Protein AF-J9EXK5-F1 (afdb_monomer_lite)

Sequence (56 aa):
VRS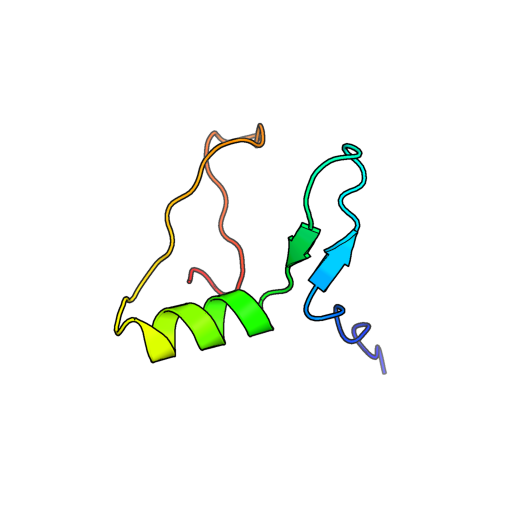RPLLKRCQANNRGLSYTFGPDVVMETCQKLDIDLIARAHQVVQDGYGFFADRK

Structure (mmCIF, N/CA/C/O backbone):
data_AF-J9EXK5-F1
#
_entry.id   AF-J9EXK5-F1
#
loop_
_atom_site.group_PDB
_atom_site.id
_atom_site.type_symbol
_atom_site.label_atom_id
_atom_site.label_alt_id
_atom_site.label_comp_id
_atom_site.label_asym_id
_atom_site.label_entity_id
_atom_site.label_seq_id
_atom_site.pdbx_PDB_ins_code
_atom_site.Cartn_x
_atom_site.Cartn_y
_atom_site.Cartn_z
_atom_site.occupancy
_atom_site.B_iso_or_equiv
_atom_site.auth_seq_id
_atom_site.auth_comp_id
_atom_site.auth_asym_id
_atom_site.auth_atom_id
_atom_site.pdbx_PDB_model_num
ATOM 1 N N . VAL A 1 1 ? -9.804 -26.479 7.217 1.00 40.59 1 VAL A N 1
ATOM 2 C CA . VAL A 1 1 ? -8.422 -26.736 7.689 1.00 40.59 1 VAL A CA 1
ATOM 3 C C . VAL A 1 1 ? -7.420 -26.258 6.639 1.00 40.59 1 VAL A C 1
ATOM 5 O O . VAL A 1 1 ? -6.967 -27.035 5.815 1.00 40.59 1 VAL A O 1
ATOM 8 N N . ARG A 1 2 ? -7.119 -24.958 6.605 1.00 37.16 2 ARG A N 1
ATOM 9 C CA . ARG A 1 2 ? -5.920 -24.424 5.942 1.00 37.16 2 ARG A CA 1
ATOM 10 C C . ARG A 1 2 ? -5.445 -23.278 6.817 1.00 37.16 2 ARG A C 1
ATOM 12 O O . ARG A 1 2 ? -5.949 -22.165 6.707 1.00 37.16 2 ARG A O 1
ATOM 19 N N . SER A 1 3 ? -4.564 -23.602 7.756 1.00 40.84 3 SER A N 1
ATOM 20 C CA . SER A 1 3 ? -3.772 -22.622 8.485 1.00 40.84 3 SER A CA 1
ATOM 21 C C . SER A 1 3 ? -3.045 -21.775 7.445 1.00 40.84 3 SER A C 1
ATOM 23 O O . SER A 1 3 ? -2.078 -22.215 6.826 1.00 40.84 3 SER A O 1
ATOM 25 N N . ARG A 1 4 ? -3.569 -20.574 7.179 1.00 51.12 4 ARG A N 1
ATOM 26 C CA . ARG A 1 4 ? -2.815 -19.552 6.454 1.00 51.12 4 ARG A CA 1
ATOM 27 C C . ARG A 1 4 ? -1.530 -19.359 7.264 1.00 51.12 4 ARG A C 1
ATOM 29 O O . ARG A 1 4 ? -1.650 -19.137 8.471 1.00 51.12 4 ARG A O 1
ATOM 36 N N . PRO A 1 5 ? -0.335 -19.531 6.675 1.00 48.94 5 PRO A N 1
ATOM 37 C CA . PRO A 1 5 ? 0.889 -19.353 7.431 1.00 48.94 5 PRO A CA 1
ATOM 38 C C . PRO A 1 5 ? 0.849 -17.951 8.031 1.00 48.94 5 PRO A C 1
ATOM 40 O O . PRO A 1 5 ? 0.529 -16.998 7.320 1.00 48.94 5 PRO A O 1
ATOM 43 N N . LEU A 1 6 ? 1.111 -17.849 9.336 1.00 54.47 6 LEU A N 1
ATOM 44 C CA . LEU A 1 6 ? 1.316 -16.578 10.022 1.00 54.47 6 LEU A CA 1
ATOM 45 C C . LEU A 1 6 ? 2.409 -15.844 9.241 1.00 54.47 6 LEU A C 1
ATOM 47 O O . LEU A 1 6 ? 3.582 -16.213 9.326 1.00 54.47 6 LEU A O 1
ATOM 51 N N . LEU A 1 7 ? 2.024 -14.892 8.387 1.00 57.22 7 LEU A N 1
ATOM 52 C CA . LEU A 1 7 ? 2.985 -14.124 7.610 1.00 57.22 7 LEU A CA 1
ATOM 53 C C . LEU A 1 7 ? 3.876 -13.421 8.639 1.00 57.22 7 LEU A C 1
ATOM 55 O O . LEU A 1 7 ? 3.374 -12.656 9.456 1.00 57.22 7 LEU A O 1
ATOM 59 N N . LYS A 1 8 ? 5.177 -13.739 8.667 1.00 62.91 8 LYS A N 1
ATOM 60 C CA . LYS A 1 8 ? 6.121 -13.092 9.589 1.00 62.91 8 LYS A CA 1
ATOM 61 C C . LYS A 1 8 ? 6.019 -11.576 9.417 1.00 62.91 8 LYS A C 1
ATOM 63 O O . LYS A 1 8 ? 6.175 -11.092 8.295 1.00 62.91 8 LYS A O 1
ATOM 68 N N . ARG A 1 9 ? 5.860 -10.878 10.544 1.00 78.88 9 ARG A N 1
ATOM 69 C CA . ARG A 1 9 ? 5.780 -9.417 10.681 1.00 78.88 9 ARG A CA 1
ATOM 70 C C . ARG A 1 9 ? 6.774 -8.684 9.776 1.00 78.88 9 ARG A C 1
ATOM 72 O O . ARG A 1 9 ? 6.379 -7.874 8.947 1.00 78.88 9 ARG A O 1
ATOM 79 N N . CYS A 1 10 ? 8.050 -9.068 9.844 1.00 86.38 10 CYS A N 1
ATOM 80 C CA . CYS A 1 10 ? 9.094 -8.629 8.918 1.00 86.38 10 CYS A CA 1
ATOM 81 C C . CYS A 1 10 ? 9.949 -9.823 8.470 1.00 86.38 10 CYS A C 1
ATOM 83 O O . CYS A 1 10 ? 10.222 -10.737 9.253 1.00 86.38 10 CYS A O 1
ATOM 85 N N . GLN A 1 11 ? 10.404 -9.805 7.221 1.00 88.88 11 GL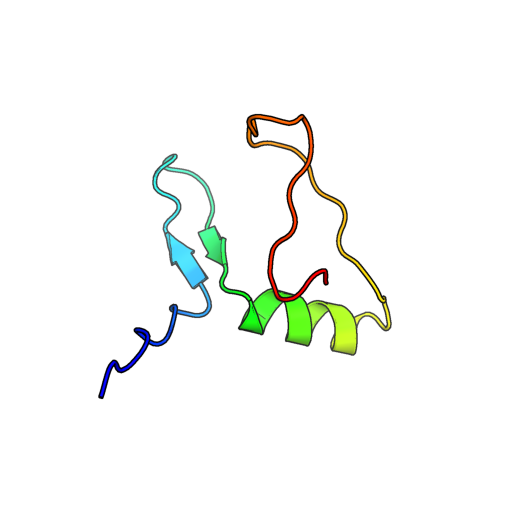N A N 1
ATOM 86 C CA . GLN A 1 11 ? 11.324 -10.788 6.644 1.00 88.88 11 GLN A CA 1
ATOM 87 C C . GLN A 1 11 ? 12.400 -10.073 5.832 1.00 88.88 11 GLN A C 1
ATOM 89 O O . GLN A 1 11 ? 12.150 -8.996 5.298 1.00 88.88 11 GLN A O 1
ATOM 94 N N . ALA A 1 12 ? 13.596 -10.657 5.740 1.00 90.38 12 ALA A N 1
ATOM 95 C CA . ALA A 1 12 ? 14.655 -10.112 4.897 1.00 90.38 12 ALA A CA 1
ATOM 96 C C . ALA A 1 12 ? 14.184 -10.044 3.438 1.00 90.38 12 ALA A C 1
ATOM 98 O O . ALA A 1 12 ? 13.582 -10.990 2.926 1.00 90.38 12 ALA A O 1
ATOM 99 N N . ASN A 1 13 ? 14.439 -8.916 2.779 1.00 87.81 13 ASN A N 1
ATOM 100 C CA . ASN A 1 13 ? 14.017 -8.724 1.403 1.00 87.81 13 ASN A CA 1
ATOM 101 C C . ASN A 1 13 ? 14.847 -9.602 0.457 1.00 87.81 13 ASN A C 1
ATOM 103 O O . ASN A 1 13 ? 16.077 -9.589 0.493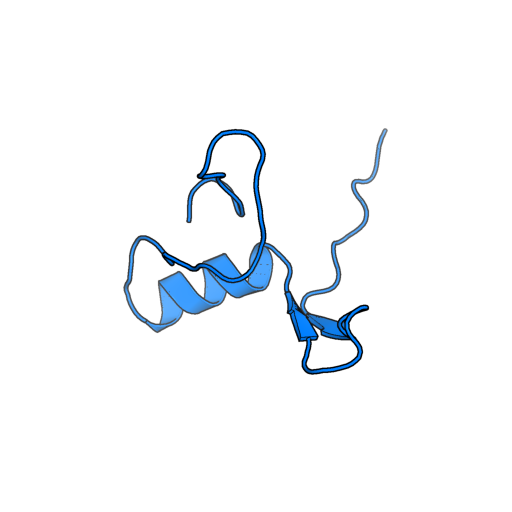 1.00 87.81 13 ASN A O 1
ATOM 107 N N . ASN A 1 14 ? 14.177 -10.303 -0.454 1.00 86.12 14 ASN A N 1
ATOM 108 C CA . ASN A 1 14 ? 14.835 -11.112 -1.481 1.00 86.12 14 ASN A CA 1
ATOM 109 C C . ASN A 1 14 ? 15.633 -10.273 -2.498 1.00 86.12 14 ASN A C 1
ATOM 111 O O . ASN A 1 14 ? 16.495 -10.814 -3.181 1.00 86.12 14 ASN A O 1
ATOM 115 N N . ARG A 1 15 ? 15.400 -8.952 -2.566 1.00 86.38 15 ARG A N 1
ATOM 116 C CA . ARG A 1 15 ? 16.210 -8.009 -3.360 1.00 86.38 15 ARG A CA 1
ATOM 117 C C . ARG A 1 15 ? 17.537 -7.622 -2.691 1.00 86.38 15 ARG A C 1
ATOM 119 O O . ARG A 1 15 ? 18.238 -6.756 -3.201 1.00 86.38 15 ARG A O 1
ATOM 126 N N . GLY A 1 16 ? 17.865 -8.219 -1.542 1.00 87.44 16 GLY A N 1
ATOM 127 C CA . GLY A 1 16 ? 19.151 -8.048 -0.859 1.00 87.44 16 GLY A CA 1
ATOM 128 C C . GLY A 1 16 ? 19.296 -6.759 -0.047 1.00 87.44 16 GLY A C 1
ATOM 129 O O . GLY A 1 16 ? 20.329 -6.562 0.582 1.00 87.44 16 GLY A O 1
ATOM 130 N N . LEU A 1 17 ? 18.277 -5.892 -0.026 1.00 85.50 17 LEU A N 1
ATOM 131 C CA . LEU A 1 17 ? 18.279 -4.640 0.733 1.00 85.50 17 LEU A CA 1
ATOM 132 C C . LEU A 1 17 ? 16.944 -4.431 1.453 1.00 85.50 17 LEU A C 1
ATOM 134 O O . LEU A 1 17 ? 15.878 -4.510 0.837 1.00 85.50 17 LEU A O 1
ATOM 138 N N . SER A 1 18 ? 17.013 -4.086 2.741 1.00 89.81 18 SER A N 1
ATOM 139 C CA . SER A 1 18 ? 15.859 -3.858 3.626 1.00 89.81 18 SER A CA 1
ATOM 140 C C . SER A 1 18 ? 15.005 -5.115 3.890 1.00 89.81 18 SER A C 1
ATOM 142 O O . SER A 1 18 ? 15.454 -6.249 3.707 1.00 89.81 18 SER A O 1
ATOM 144 N N . TYR A 1 19 ? 13.779 -4.915 4.376 1.00 89.94 19 TYR A N 1
ATOM 145 C CA . TYR A 1 19 ? 12.844 -5.952 4.803 1.00 89.94 19 TYR A CA 1
ATOM 146 C C . TYR A 1 19 ? 11.517 -5.851 4.043 1.00 89.94 19 TYR A C 1
ATOM 148 O O . TYR A 1 19 ? 11.056 -4.764 3.694 1.00 89.94 19 TYR A O 1
ATOM 156 N N . THR A 1 20 ? 10.873 -6.990 3.819 1.00 91.00 20 THR A N 1
ATOM 157 C CA . THR A 1 20 ? 9.461 -7.077 3.431 1.00 91.00 20 THR A CA 1
ATOM 158 C C . THR A 1 20 ? 8.609 -7.258 4.680 1.00 91.00 20 THR A C 1
ATOM 160 O O . THR A 1 20 ? 9.003 -7.997 5.582 1.00 91.00 20 THR A O 1
ATOM 163 N N . PHE A 1 21 ? 7.442 -6.627 4.730 1.00 91.44 21 PHE A N 1
ATOM 164 C CA . PHE A 1 21 ? 6.557 -6.656 5.893 1.00 91.44 21 PHE A CA 1
ATOM 165 C C . PHE A 1 21 ? 5.189 -7.252 5.566 1.00 91.44 21 PHE A C 1
ATOM 167 O O . PHE A 1 21 ? 4.725 -7.188 4.425 1.00 91.44 21 PHE A O 1
ATOM 174 N N . GLY A 1 22 ? 4.581 -7.867 6.578 1.00 91.19 22 GLY A N 1
ATOM 175 C CA . GLY A 1 22 ? 3.240 -8.432 6.509 1.00 91.19 22 GLY A CA 1
ATOM 176 C C . GLY A 1 22 ? 2.130 -7.382 6.656 1.00 91.19 22 GLY A C 1
ATOM 177 O O . GLY A 1 22 ? 2.400 -6.206 6.919 1.00 91.19 22 GLY A O 1
ATOM 178 N N . PRO A 1 23 ? 0.862 -7.796 6.477 1.00 92.00 23 PRO A N 1
ATOM 179 C CA . PRO A 1 23 ? -0.296 -6.912 6.622 1.00 92.00 23 PRO A CA 1
ATOM 180 C C . PRO A 1 23 ? -0.497 -6.419 8.064 1.00 92.00 23 PRO A C 1
ATOM 182 O O . PRO A 1 23 ? -1.061 -5.353 8.281 1.00 92.00 23 PRO A O 1
ATOM 185 N N . ASP A 1 24 ? -0.005 -7.169 9.049 1.00 91.19 24 ASP A N 1
ATOM 186 C CA . ASP A 1 24 ? 0.002 -6.815 10.468 1.00 91.19 24 ASP A CA 1
ATOM 187 C C . ASP A 1 24 ? 0.783 -5.525 10.744 1.00 91.19 24 ASP A C 1
ATOM 189 O O . ASP A 1 24 ? 0.270 -4.638 11.426 1.00 91.19 24 ASP A O 1
ATOM 193 N N . VAL A 1 25 ? 1.974 -5.377 10.151 1.00 92.75 25 VAL A N 1
ATOM 194 C CA . VAL A 1 25 ? 2.772 -4.144 10.272 1.00 92.75 25 VAL A CA 1
ATOM 195 C C . VAL A 1 25 ? 2.046 -2.962 9.646 1.00 92.75 25 VAL A C 1
ATOM 197 O O . VAL A 1 25 ? 2.028 -1.890 10.237 1.00 92.75 25 VAL A O 1
ATOM 200 N N . VAL A 1 26 ? 1.429 -3.154 8.476 1.00 93.25 26 VAL A N 1
ATOM 201 C CA . VAL A 1 26 ? 0.687 -2.088 7.785 1.00 93.25 26 VAL A CA 1
ATOM 202 C C . VAL A 1 26 ? -0.454 -1.579 8.664 1.00 93.25 26 VAL A C 1
ATOM 204 O O . VAL A 1 26 ? -0.544 -0.380 8.909 1.00 93.25 26 VAL A O 1
ATOM 207 N N . MET A 1 27 ? -1.265 -2.484 9.220 1.00 92.94 27 MET A N 1
ATOM 208 C CA . MET A 1 27 ? -2.369 -2.111 10.110 1.00 92.94 27 MET A CA 1
ATOM 209 C C . MET A 1 27 ? -1.886 -1.403 11.382 1.00 92.94 27 MET A C 1
ATOM 211 O O . MET A 1 27 ? -2.464 -0.389 11.769 1.00 92.94 27 MET A O 1
ATOM 215 N N . GLU A 1 28 ? -0.827 -1.912 12.019 1.00 94.12 28 GLU A N 1
ATOM 216 C CA . GLU A 1 28 ? -0.230 -1.305 13.215 1.00 94.12 28 GLU A CA 1
ATOM 217 C C . GLU A 1 28 ? 0.318 0.099 12.914 1.00 94.12 28 GLU A C 1
ATOM 219 O O . GLU A 1 28 ? 0.134 1.024 13.704 1.00 94.12 28 GLU A O 1
ATOM 224 N N . THR A 1 29 ? 0.974 0.283 11.767 1.00 94.06 29 THR A N 1
ATOM 225 C CA . THR A 1 29 ? 1.504 1.582 11.340 1.00 94.06 29 THR A CA 1
ATOM 226 C C . THR A 1 29 ? 0.387 2.576 11.047 1.00 94.06 29 THR A C 1
ATOM 228 O O . THR A 1 29 ? 0.467 3.704 11.530 1.00 94.06 29 THR A O 1
ATOM 231 N N . CYS A 1 30 ? -0.664 2.166 10.335 1.00 94.75 30 CYS A N 1
ATOM 232 C CA . CYS A 1 30 ? -1.823 3.020 10.080 1.00 94.75 30 CYS A CA 1
ATOM 233 C C . CYS A 1 30 ? -2.485 3.480 11.387 1.00 94.75 30 CYS A C 1
ATOM 235 O O . CYS A 1 30 ? -2.737 4.668 11.556 1.00 94.75 30 CYS A O 1
ATOM 237 N N . GLN A 1 31 ? -2.666 2.574 12.357 1.00 95.81 31 GLN A N 1
ATOM 238 C CA . GLN A 1 31 ? -3.211 2.917 13.678 1.00 95.81 31 GLN A CA 1
ATOM 239 C C . GLN A 1 31 ? -2.312 3.875 14.467 1.00 95.81 31 GLN A C 1
ATOM 241 O O . GLN 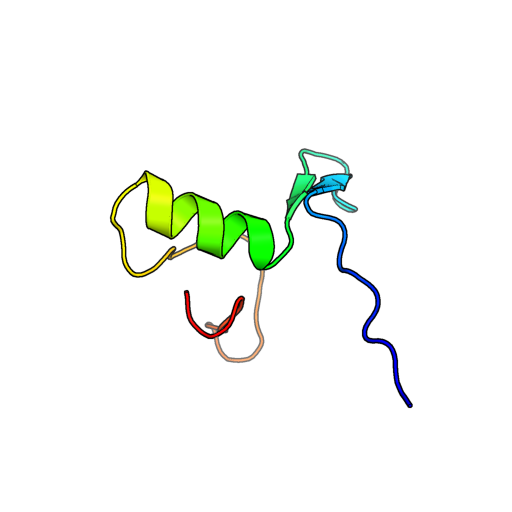A 1 31 ? -2.807 4.789 15.116 1.00 95.81 31 GLN A O 1
ATOM 246 N N . LYS A 1 32 ? -0.990 3.672 14.435 1.00 97.31 32 LYS A N 1
ATOM 247 C CA . LYS A 1 32 ? -0.040 4.520 15.174 1.00 97.31 32 LYS A CA 1
ATOM 248 C C . LYS A 1 32 ? 0.092 5.925 14.601 1.00 97.31 32 LYS A C 1
ATOM 250 O O . LYS A 1 32 ? 0.385 6.847 15.353 1.00 97.31 32 LYS A O 1
ATOM 255 N N . LEU A 1 33 ? -0.033 6.055 13.284 1.00 97.06 33 LEU A N 1
ATOM 256 C CA . LEU A 1 33 ? 0.098 7.329 12.579 1.00 97.06 33 LEU A CA 1
ATOM 257 C C . LEU A 1 33 ? -1.249 8.025 12.355 1.00 97.06 33 LEU A C 1
ATOM 259 O O . LEU A 1 33 ? -1.245 9.140 11.848 1.00 97.06 33 LEU A O 1
ATOM 263 N N . ASP A 1 34 ? -2.357 7.380 12.734 1.00 96.94 34 ASP A N 1
ATOM 264 C CA . ASP A 1 34 ? -3.730 7.843 12.506 1.00 96.94 34 ASP A CA 1
ATOM 265 C C . ASP A 1 34 ? -4.002 8.171 11.026 1.00 96.94 34 ASP A C 1
ATOM 267 O O . ASP A 1 34 ? -4.485 9.241 10.664 1.00 96.94 34 ASP A O 1
ATOM 271 N N . ILE A 1 35 ? -3.615 7.241 10.147 1.00 96.44 35 ILE A N 1
ATOM 272 C CA . ILE A 1 35 ? -3.815 7.339 8.695 1.00 96.44 35 ILE A CA 1
ATOM 273 C C . ILE A 1 35 ? -4.636 6.158 8.184 1.00 96.44 35 ILE A C 1
ATOM 275 O O . ILE A 1 35 ? -4.539 5.042 8.696 1.00 96.44 35 ILE A O 1
ATOM 279 N N . ASP A 1 36 ? -5.397 6.386 7.117 1.00 91.19 36 ASP A N 1
ATOM 280 C CA . ASP A 1 36 ? -6.287 5.366 6.557 1.00 91.19 36 ASP A CA 1
ATOM 281 C C . ASP A 1 36 ? -5.602 4.423 5.557 1.00 91.19 36 ASP A C 1
ATOM 283 O O . ASP A 1 36 ? -6.020 3.271 5.417 1.00 91.19 36 ASP A O 1
ATOM 287 N N . LEU A 1 37 ? -4.571 4.903 4.847 1.00 93.31 37 LEU A N 1
ATOM 288 C CA . LEU A 1 37 ? -3.974 4.209 3.702 1.00 93.31 37 LEU A CA 1
ATOM 289 C C . LEU A 1 37 ? -2.485 4.534 3.522 1.00 93.31 37 LEU A C 1
ATOM 291 O O . LEU A 1 37 ? -2.082 5.699 3.573 1.00 93.31 37 LEU A O 1
ATOM 295 N N . ILE A 1 38 ? -1.687 3.519 3.181 1.00 93.44 38 ILE A N 1
ATOM 296 C CA . ILE A 1 38 ? -0.304 3.685 2.713 1.00 93.44 38 ILE A CA 1
ATOM 297 C C . ILE A 1 38 ? -0.229 3.527 1.187 1.00 93.44 38 ILE A C 1
ATOM 299 O O . ILE A 1 38 ? -0.284 2.423 0.645 1.00 93.44 38 ILE A O 1
ATOM 303 N N . ALA A 1 39 ? -0.001 4.633 0.475 1.00 94.81 39 ALA A N 1
ATOM 304 C CA . ALA A 1 39 ? 0.319 4.613 -0.953 1.00 94.81 39 ALA A CA 1
ATOM 305 C C . ALA A 1 39 ? 1.835 4.437 -1.173 1.00 94.81 39 ALA A C 1
ATOM 307 O O . ALA A 1 39 ? 2.642 5.196 -0.636 1.00 94.81 39 ALA A O 1
ATOM 308 N N . ARG A 1 40 ? 2.244 3.445 -1.978 1.00 94.19 40 ARG A N 1
ATOM 309 C CA . ARG A 1 40 ? 3.662 3.154 -2.271 1.00 94.19 40 ARG A CA 1
ATOM 310 C C . ARG A 1 40 ? 3.891 2.725 -3.719 1.00 94.19 40 ARG A C 1
ATOM 312 O O . ARG A 1 40 ? 3.000 2.186 -4.363 1.00 94.19 40 ARG A O 1
ATOM 319 N N . ALA A 1 41 ? 5.126 2.899 -4.187 1.00 91.00 41 ALA A N 1
ATOM 320 C CA . ALA A 1 41 ? 5.612 2.414 -5.480 1.00 91.00 41 ALA A CA 1
ATOM 321 C C . ALA A 1 41 ? 6.684 1.316 -5.283 1.00 91.00 41 ALA A C 1
ATOM 323 O O . ALA A 1 41 ? 6.709 0.661 -4.238 1.00 91.00 41 ALA A O 1
ATOM 324 N N . HIS A 1 42 ? 7.588 1.149 -6.261 1.00 92.56 42 HIS A N 1
ATOM 325 C CA . HIS A 1 42 ? 8.773 0.260 -6.288 1.00 92.56 42 HIS A CA 1
ATOM 326 C C . HIS A 1 42 ? 8.581 -1.144 -6.897 1.00 92.56 42 HIS A C 1
ATOM 328 O O . HIS A 1 42 ? 9.561 -1.768 -7.319 1.00 92.56 42 HIS A O 1
ATOM 334 N N . GLN A 1 43 ? 7.352 -1.653 -6.984 1.00 89.12 43 GLN A N 1
ATOM 335 C CA . GLN A 1 43 ? 7.061 -2.931 -7.640 1.00 89.12 43 GLN A CA 1
ATOM 336 C C . GLN A 1 43 ? 6.158 -2.721 -8.853 1.00 89.12 43 GLN A C 1
ATOM 338 O O . GLN A 1 43 ? 5.170 -1.999 -8.775 1.00 89.12 43 GLN A O 1
ATOM 343 N N . VAL A 1 44 ? 6.518 -3.362 -9.968 1.00 91.38 44 VAL A N 1
ATOM 344 C CA . VAL A 1 44 ? 5.664 -3.442 -11.156 1.00 91.38 44 VAL A CA 1
ATOM 345 C C . VAL A 1 44 ? 4.512 -4.391 -10.848 1.00 91.38 44 VAL A C 1
ATOM 347 O O . VAL A 1 44 ? 4.728 -5.482 -10.320 1.00 91.38 44 VAL A O 1
ATOM 350 N N . VAL A 1 45 ? 3.302 -3.966 -11.187 1.00 91.06 45 VAL A N 1
ATOM 351 C CA . VAL A 1 45 ? 2.057 -4.721 -11.032 1.00 91.06 45 VAL A CA 1
ATOM 352 C C . VAL A 1 45 ? 1.304 -4.694 -12.359 1.00 91.06 45 VAL A C 1
ATOM 354 O O . VAL A 1 45 ? 1.415 -3.722 -13.105 1.00 91.06 45 VAL A O 1
ATOM 357 N N . GLN A 1 46 ? 0.580 -5.772 -12.667 1.00 87.00 46 GLN A N 1
ATOM 358 C CA . GLN A 1 46 ? 0.012 -6.017 -13.998 1.00 87.00 46 GLN A CA 1
ATOM 359 C C . GLN A 1 46 ? -0.924 -4.893 -14.473 1.00 87.00 46 GLN A C 1
ATOM 361 O O . GLN A 1 46 ? -0.786 -4.437 -15.603 1.00 87.00 46 GLN A O 1
ATOM 366 N N . ASP A 1 47 ? -1.793 -4.397 -13.589 1.00 91.06 47 ASP A N 1
ATOM 367 C CA . ASP A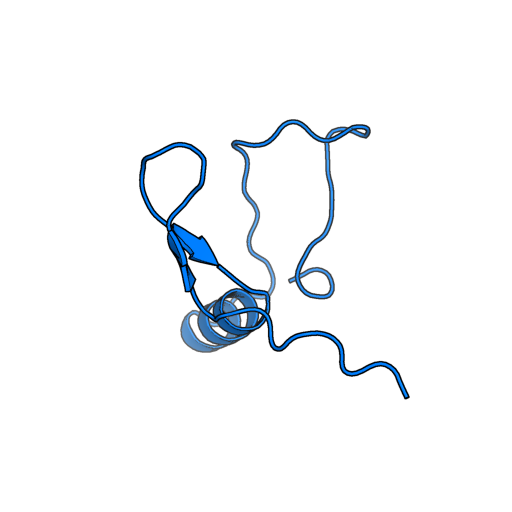 1 47 ? -2.780 -3.353 -13.908 1.00 91.06 47 ASP A CA 1
ATOM 368 C 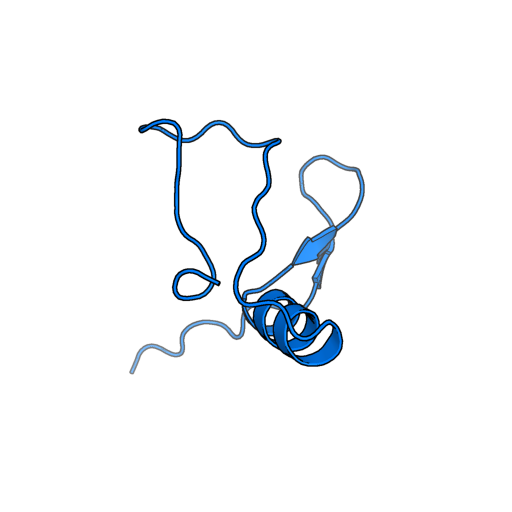C . ASP A 1 47 ? -2.319 -1.940 -13.496 1.00 91.06 47 ASP A C 1
ATOM 370 O O . ASP A 1 47 ? -3.115 -1.007 -13.407 1.00 91.06 47 ASP A O 1
ATOM 374 N N . GLY A 1 48 ? -1.029 -1.761 -13.186 1.00 89.81 48 GLY A N 1
ATOM 375 C CA . GLY A 1 48 ? -0.458 -0.474 -12.763 1.00 89.81 48 GLY A CA 1
ATOM 376 C C . GLY A 1 48 ? -0.742 -0.072 -11.307 1.00 89.81 48 GLY A C 1
ATOM 377 O O . GLY A 1 48 ? -0.042 0.786 -10.774 1.00 89.81 48 GLY A O 1
ATOM 378 N N . TYR A 1 49 ? -1.686 -0.730 -10.628 1.00 91.00 49 TYR A N 1
ATOM 379 C CA . TYR A 1 49 ? -1.909 -0.625 -9.183 1.00 91.00 49 TYR A CA 1
ATOM 380 C C . TYR A 1 49 ? -2.344 -1.973 -8.591 1.00 91.00 49 TYR A C 1
ATOM 382 O O . TYR A 1 49 ? -2.740 -2.892 -9.305 1.00 91.00 49 TYR A O 1
ATOM 390 N N . GLY A 1 50 ? -2.245 -2.111 -7.272 1.00 90.06 50 GLY A N 1
ATOM 391 C CA . GLY A 1 50 ? -2.680 -3.309 -6.565 1.00 90.06 50 GLY A CA 1
ATOM 392 C C . GLY A 1 50 ? -2.884 -3.024 -5.086 1.00 90.06 50 GLY A C 1
ATOM 393 O O . GLY A 1 50 ? -2.172 -2.208 -4.504 1.00 90.06 50 GLY A O 1
ATOM 394 N N . PHE A 1 51 ? -3.862 -3.696 -4.484 1.00 90.56 51 PHE A N 1
ATOM 395 C CA . PHE A 1 51 ? -4.138 -3.574 -3.058 1.00 90.56 51 PHE A CA 1
ATOM 396 C C . PHE A 1 51 ? -3.473 -4.692 -2.257 1.00 90.56 51 PHE A C 1
ATOM 398 O O . PHE A 1 51 ? -3.405 -5.845 -2.683 1.00 90.56 51 PHE A O 1
ATOM 405 N N . PHE A 1 52 ? -3.036 -4.337 -1.056 1.00 90.31 52 PHE A N 1
ATOM 406 C CA . PHE A 1 52 ? -2.476 -5.227 -0.047 1.00 90.31 52 PHE A CA 1
ATOM 407 C C . PHE A 1 52 ? -3.168 -4.944 1.298 1.00 90.31 52 PHE A C 1
ATOM 409 O O . PHE A 1 52 ? -3.907 -3.968 1.399 1.00 90.31 52 PHE A O 1
ATOM 416 N N . ALA A 1 53 ? -2.989 -5.817 2.296 1.00 89.25 53 ALA A N 1
ATOM 417 C CA . ALA A 1 53 ? -3.463 -5.612 3.674 1.00 89.25 53 ALA A CA 1
ATOM 418 C C . ALA A 1 53 ? -4.919 -5.104 3.794 1.00 89.25 53 ALA A C 1
ATOM 420 O O . ALA A 1 53 ? -5.185 -4.110 4.460 1.00 89.25 53 ALA A O 1
ATOM 421 N N . ASP A 1 54 ? -5.865 -5.768 3.120 1.00 88.38 54 ASP A N 1
ATOM 422 C CA . ASP A 1 54 ? -7.290 -5.391 3.112 1.00 88.38 54 ASP A CA 1
ATOM 423 C C . ASP A 1 54 ? -7.570 -3.942 2.662 1.00 88.38 54 ASP A C 1
ATOM 425 O O . ASP A 1 54 ? -8.551 -3.326 3.081 1.00 88.38 54 ASP A O 1
ATOM 429 N N . ARG A 1 55 ? -6.750 -3.437 1.727 1.00 85.25 55 ARG A N 1
ATOM 430 C CA . ARG A 1 55 ? -6.811 -2.077 1.156 1.00 85.25 55 ARG A CA 1
ATOM 431 C C . ARG A 1 55 ? -6.430 -0.972 2.149 1.00 85.25 55 ARG A C 1
ATOM 433 O O . ARG A 1 55 ? -6.986 0.121 2.070 1.00 85.25 55 ARG A O 1
ATOM 440 N N . LYS A 1 56 ? -5.489 -1.267 3.045 1.00 67.50 56 LYS A N 1
ATOM 441 C CA . LYS A 1 56 ? -4.853 -0.309 3.958 1.00 67.50 56 LYS A CA 1
ATOM 442 C C . LYS A 1 56 ? -3.379 -0.110 3.623 1.00 67.50 56 LYS A C 1
ATOM 444 O O . LYS A 1 56 ? -2.768 -1.049 3.064 1.00 67.50 56 LYS A O 1
#

Radius of gyration: 12.89 Å; chains: 1; bounding box: 28×35×29 Å

Foldseek 3Di:
DDPPPPFPQWDQDPVRDDIDGALVVVVVVCVVVVHDADDDDDDDDDVRDDAHSVND

Organism: Wuchereria bancrofti (NCBI:txid6293)

pLDDT: mean 84.56, std 15.47, range [37.16, 97.31]

InterPro domains:
  IPR029052 Metallo-dependent phosphatase-like [G3DSA:3.60.21.10] (2-56)
  IPR029052 Metallo-dependent phosphatase-like [SSF56300] (10-56)
  IPR050341 Serine/threonine-protein phosphatase PP1 catalytic subunit [PTHR11668] (8-56)

Secondary structure (DSSP, 8-state):
--------SEEE-TTSSSEEE-HHHHHHHHHHHT-S-----SS--TTS----GGG-